Protein AF-A0AAD1WV05-F1 (afdb_monomer)

Secondary structure (DSSP, 8-state):
--EEEEE-TTS-EEEEESSSSHHHHHHHHT-TTTT-EEEEEE--PPPP-EEEEEEEEEEHHHHHHTHHHHHHH-TEEEEEEPTTSSEEEEEEEEEE--

Mean predicted aligned error: 3.86 Å

Foldseek 3Di:
DAWWWFQAPVRDIDTDGCVRPNVVVVCVVVVPQVRGDIPDDDDDDDDDFDKDKDKDKDFPVVCVVCVVVQVVVAVDKDWDDDPPDRIIIIMGIHTDPD

InterPro domains:
  IPR007173 D-arabinono-1,4-lactone oxidase, C-terminal domain [PF04030] (41-97)
  IPR010031 L-gulonolactone/D-arabinono-1,4-lactone oxidase-like [PTHR43762] (1-97)
  IPR016169 FAD-binding,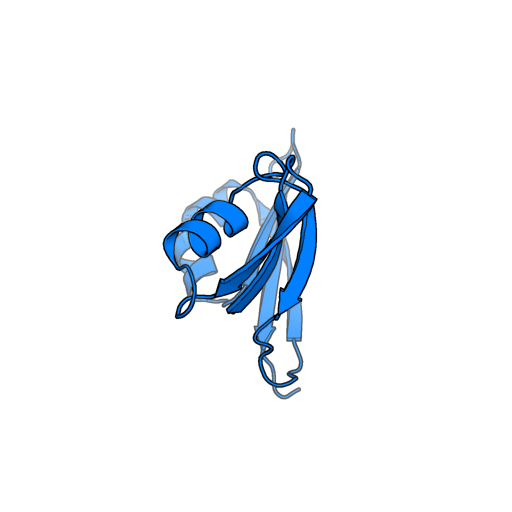 type PCMH, subdomain 2 [G3DSA:3.30.465.10] (1-70)
  IPR036318 FAD-binding, type PCMH-like superfamily [SSF56176] (1-45)

Solvent-accessible surface area (backbone atoms only — not comparable to full-atom values): 5811 Å² total; per-residue (Å²): 114,58,33,36,32,37,33,33,90,87,67,50,74,46,74,23,19,80,89,38,58,41,69,60,32,56,49,62,77,70,35,91,59,76,70,34,48,76,78,47,77,41,70,79,77,77,82,91,77,41,71,46,77,49,78,48,79,52,39,52,65,61,50,62,77,39,37,70,58,49,58,73,72,26,91,44,56,49,69,47,75,44,85,101,55,60,46,22,47,36,35,37,35,37,83,45,92,116

Sequence (98 aa):
VVALTLMTASGEVIECSQSSSPEIFQAARLHLGCLGVILTVTLQCKSSFNLQEIHFSSTLQEVLDNLDNHLNSSEYFRFFWFPHTDKVSAYYQDPTDK

Radius of gyration: 20.2 Å; Cα contacts (8 Å, |Δi|>4): 151; chains: 1; bounding box: 39×31×48 Å

Structure (mmCIF, N/CA/C/O backbone):
data_AF-A0AAD1WV05-F1
#
_entry.id   AF-A0AAD1WV05-F1
#
loop_
_atom_site.group_PDB
_atom_site.id
_atom_site.type_symbol
_atom_site.label_atom_id
_atom_site.label_alt_id
_atom_site.label_comp_id
_atom_site.label_asym_id
_atom_site.label_entity_id
_atom_site.label_seq_id
_atom_site.pdbx_PDB_ins_code
_atom_site.Cartn_x
_atom_site.Cartn_y
_atom_site.Cartn_z
_atom_site.occupancy
_atom_site.B_iso_or_equiv
_atom_site.auth_seq_id
_atom_site.auth_comp_id
_atom_site.auth_asym_id
_atom_site.auth_atom_id
_atom_site.pdbx_PDB_model_num
ATOM 1 N N . VAL A 1 1 ? -4.294 -3.727 8.750 1.00 94.25 1 VAL A N 1
ATOM 2 C CA . VAL A 1 1 ? -4.907 -3.258 10.016 1.00 94.25 1 VAL A CA 1
ATOM 3 C C . VAL A 1 1 ? -5.891 -4.313 10.478 1.00 94.25 1 VAL A C 1
ATOM 5 O O . VAL A 1 1 ? -6.689 -4.734 9.651 1.00 94.25 1 VAL A O 1
ATOM 8 N N . VAL A 1 2 ? -5.814 -4.757 11.731 1.00 97.38 2 VAL A N 1
ATOM 9 C CA . VAL A 1 2 ? -6.727 -5.771 12.305 1.00 97.38 2 VAL A CA 1
ATOM 10 C C . VAL A 1 2 ? -7.634 -5.219 13.404 1.00 97.38 2 VAL A C 1
ATOM 12 O O . VAL A 1 2 ? -8.711 -5.763 13.627 1.00 97.38 2 VAL A O 1
ATOM 15 N N . ALA A 1 3 ? -7.234 -4.118 14.039 1.00 98.06 3 ALA A N 1
ATOM 16 C CA . ALA A 1 3 ? -8.035 -3.369 14.999 1.00 98.06 3 ALA A CA 1
ATOM 17 C C . ALA A 1 3 ? -7.570 -1.907 15.027 1.00 98.06 3 ALA A C 1
ATOM 19 O O . ALA A 1 3 ? -6.461 -1.599 14.572 1.00 98.06 3 ALA A O 1
ATOM 20 N N . LEU A 1 4 ? -8.414 -1.016 15.535 1.00 98.12 4 LEU A N 1
ATOM 21 C CA . LEU A 1 4 ? -8.077 0.380 15.798 1.00 98.12 4 LEU A CA 1
ATOM 22 C C . LEU A 1 4 ? -8.928 0.940 16.942 1.00 98.12 4 LEU A C 1
ATOM 24 O O . LEU A 1 4 ? -10.006 0.425 17.239 1.00 98.12 4 LEU A O 1
ATOM 28 N N . THR A 1 5 ? -8.456 2.030 17.541 1.00 98.25 5 THR A N 1
ATOM 29 C CA . THR A 1 5 ? -9.235 2.846 18.477 1.00 98.25 5 THR A CA 1
ATOM 30 C C . THR A 1 5 ? -9.494 4.215 17.855 1.00 98.25 5 THR A C 1
ATOM 32 O O . THR A 1 5 ? -8.553 4.912 17.471 1.00 98.25 5 THR A O 1
ATOM 35 N N . LEU A 1 6 ? -10.763 4.609 17.764 1.00 97.94 6 LEU A N 1
ATOM 36 C CA . LEU A 1 6 ? -11.231 5.867 17.182 1.00 97.94 6 LEU A CA 1
ATOM 37 C C . LEU A 1 6 ? -11.834 6.757 18.273 1.00 97.94 6 LEU A C 1
ATOM 39 O O . LEU A 1 6 ? -12.658 6.290 19.052 1.00 97.94 6 LEU A O 1
ATOM 43 N N . MET A 1 7 ? -11.475 8.039 18.299 1.00 98.06 7 MET A N 1
ATOM 44 C CA . MET A 1 7 ? -12.173 9.059 19.083 1.00 98.06 7 MET A CA 1
ATOM 45 C C . MET A 1 7 ? -13.090 9.873 18.172 1.00 98.06 7 MET A C 1
ATOM 47 O O . MET A 1 7 ? -12.616 10.483 17.211 1.00 98.06 7 MET A O 1
ATOM 51 N N . THR A 1 8 ? -14.387 9.893 18.472 1.00 96.81 8 THR A N 1
ATOM 52 C CA . THR A 1 8 ? -15.390 10.635 17.695 1.00 96.81 8 THR A CA 1
ATOM 53 C C . THR A 1 8 ? -15.481 12.100 18.141 1.00 96.81 8 THR A C 1
ATOM 55 O O . THR A 1 8 ? -14.884 12.516 19.136 1.00 96.81 8 THR A O 1
ATOM 58 N N . ALA A 1 9 ? -16.274 12.903 17.424 1.00 95.31 9 ALA A N 1
ATOM 59 C CA . ALA A 1 9 ? -16.501 14.310 17.760 1.00 95.31 9 ALA A CA 1
ATOM 60 C C . ALA A 1 9 ? -17.194 14.529 19.121 1.00 95.31 9 ALA A C 1
ATOM 62 O O . ALA A 1 9 ? -17.070 15.610 19.692 1.00 95.31 9 ALA A O 1
ATOM 63 N N . SER A 1 10 ? -17.905 13.528 19.655 1.00 96.06 10 SER A N 1
ATOM 64 C CA . SER A 1 10 ? -18.503 13.599 20.997 1.00 96.06 10 SER A CA 1
ATOM 65 C C . SER A 1 10 ? -17.488 13.344 22.119 1.00 96.06 10 SER A C 1
ATOM 67 O O . SER A 1 10 ? -17.837 13.462 23.291 1.00 96.06 10 SER A O 1
ATOM 69 N N . GLY A 1 11 ? -16.243 12.989 21.778 1.00 96.50 11 GLY A N 1
ATOM 70 C CA . GLY A 1 11 ? -15.229 12.526 22.724 1.00 96.50 11 GLY A CA 1
ATOM 71 C C . GLY A 1 11 ? -15.359 11.043 23.085 1.00 96.50 11 GLY A C 1
ATOM 72 O O . GLY A 1 11 ? -14.567 10.543 23.882 1.00 96.50 11 GLY A O 1
ATOM 73 N N . GLU A 1 12 ? -16.328 10.328 22.504 1.00 97.19 12 GLU A N 1
ATOM 74 C CA . GLU A 1 12 ? -16.470 8.882 22.675 1.00 97.19 12 GLU A CA 1
ATOM 75 C C . GLU A 1 12 ? -15.282 8.143 22.051 1.00 97.19 12 GLU A C 1
ATOM 77 O O . GLU A 1 12 ? -14.877 8.436 20.923 1.00 97.19 12 GLU A O 1
ATOM 82 N N . VAL A 1 13 ? -14.742 7.168 22.784 1.00 97.94 13 VAL A N 1
ATOM 83 C CA . VAL A 1 13 ? -13.638 6.316 22.338 1.00 97.94 13 VAL A CA 1
ATOM 84 C C . VAL A 1 13 ? -14.177 4.930 22.020 1.00 97.94 13 VAL A C 1
ATOM 86 O O . VAL A 1 13 ? -14.705 4.245 22.892 1.00 97.94 13 VAL A O 1
ATOM 89 N N . ILE A 1 14 ? -14.016 4.519 20.768 1.00 97.56 14 ILE A N 1
ATOM 90 C CA . ILE A 1 14 ? -14.540 3.266 20.236 1.00 97.56 14 ILE A CA 1
ATOM 91 C C . ILE A 1 14 ? -13.367 2.386 19.822 1.00 97.56 14 ILE A C 1
ATOM 93 O O . ILE A 1 14 ? -12.572 2.758 18.958 1.00 97.56 14 ILE A O 1
ATOM 97 N N . GLU A 1 15 ? -13.272 1.200 20.415 1.00 98.06 15 GLU A N 1
ATOM 98 C CA . GLU A 1 15 ? -12.388 0.138 19.941 1.00 98.06 15 GLU A CA 1
ATOM 99 C C . GLU A 1 15 ? -13.145 -0.742 18.946 1.00 98.06 15 GLU A C 1
ATOM 101 O O . GLU A 1 15 ? -14.236 -1.240 19.239 1.00 98.06 15 GLU A O 1
ATOM 106 N N . CYS A 1 16 ? -12.586 -0.922 17.752 1.00 97.88 16 CYS A N 1
ATOM 107 C CA . CYS A 1 16 ? -13.219 -1.717 16.712 1.00 97.88 16 CYS A CA 1
ATOM 108 C C . CYS A 1 16 ? -12.216 -2.587 15.949 1.00 97.88 16 CYS A C 1
ATOM 110 O O . CYS A 1 16 ? -11.034 -2.273 15.789 1.00 97.88 16 CYS A O 1
ATOM 112 N N . SER A 1 17 ? -12.713 -3.726 15.489 1.00 98.06 17 SER A N 1
ATOM 113 C CA . SER A 1 17 ? -11.990 -4.761 14.763 1.00 98.06 17 SER A CA 1
ATOM 114 C C . SER A 1 17 ? -12.960 -5.495 13.835 1.00 98.06 17 SER A C 1
ATOM 116 O O . SER A 1 17 ? -14.144 -5.170 13.748 1.00 98.06 17 SER A O 1
ATOM 118 N N . GLN A 1 18 ? -12.490 -6.527 13.137 1.00 96.56 18 GLN A N 1
ATOM 119 C CA . GLN A 1 18 ? -13.383 -7.351 12.321 1.00 96.56 18 GLN A CA 1
ATOM 120 C C . GLN A 1 18 ? -14.411 -8.147 13.150 1.00 96.56 18 GLN A C 1
ATOM 122 O O . GLN A 1 18 ? -15.467 -8.492 12.627 1.00 96.56 18 GLN A O 1
ATOM 127 N N . SER A 1 19 ? -14.124 -8.434 14.423 1.00 96.94 19 SER A N 1
ATOM 128 C CA . SER A 1 19 ? -15.025 -9.158 15.333 1.00 96.94 19 SER A CA 1
ATOM 129 C C . SER A 1 19 ? -15.793 -8.247 16.295 1.00 96.94 19 SER A C 1
ATOM 131 O O . SER A 1 19 ? -16.815 -8.669 16.828 1.00 96.94 19 SER A O 1
ATOM 133 N N . SER A 1 20 ? -15.329 -7.013 16.511 1.00 95.44 20 SER A N 1
ATOM 134 C CA . SER A 1 20 ? -15.944 -6.034 17.413 1.00 95.44 20 SER A CA 1
ATOM 135 C C . SER A 1 20 ? -16.311 -4.766 16.646 1.00 95.44 20 SER A C 1
ATOM 137 O O . SER A 1 20 ? -15.433 -4.092 16.113 1.00 95.44 20 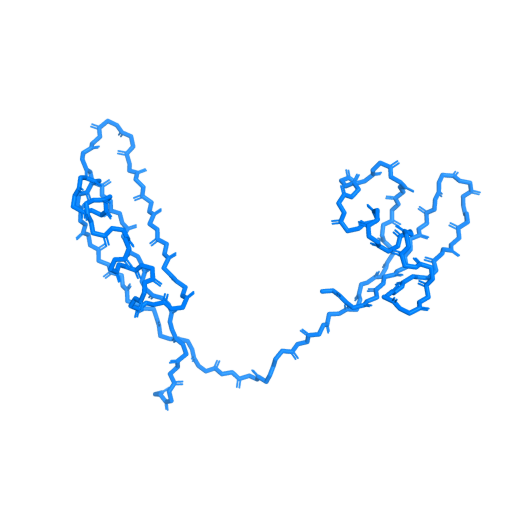SER A O 1
ATOM 139 N N . SER A 1 21 ? -17.600 -4.427 16.584 1.00 95.81 21 SER A N 1
ATOM 140 C CA . SER A 1 21 ? -18.108 -3.269 15.825 1.00 95.81 21 SER A CA 1
ATOM 141 C C . SER A 1 21 ? -17.632 -3.242 14.356 1.00 95.81 21 SER A C 1
ATOM 143 O O . SER A 1 21 ? -17.024 -2.258 13.920 1.00 95.81 21 SER A O 1
ATOM 145 N N . PRO A 1 22 ? -17.897 -4.307 13.567 1.00 97.00 22 PRO A N 1
ATOM 146 C CA . PRO A 1 22 ? -17.340 -4.478 12.223 1.00 97.00 22 PRO A CA 1
ATOM 147 C C . PRO A 1 22 ? -17.726 -3.360 11.250 1.00 97.00 22 PRO A C 1
ATOM 149 O O . PRO A 1 22 ? -16.910 -2.972 10.417 1.00 97.00 22 PRO A O 1
ATOM 152 N N . GLU A 1 23 ? -18.935 -2.805 11.363 1.00 96.94 23 GLU A N 1
ATOM 153 C CA . GLU A 1 23 ? -19.382 -1.690 10.518 1.00 96.94 23 GLU A CA 1
ATOM 154 C C . GLU A 1 23 ? -18.556 -0.423 10.772 1.00 96.94 23 GLU A C 1
ATOM 156 O O . GLU A 1 23 ? -18.049 0.187 9.829 1.00 96.94 23 GLU A O 1
ATOM 161 N N . ILE A 1 24 ? -18.333 -0.080 12.047 1.00 96.12 24 ILE A N 1
ATOM 162 C CA . ILE A 1 24 ? -17.485 1.052 12.444 1.00 96.12 24 ILE A CA 1
ATOM 163 C C . ILE A 1 24 ? -16.044 0.804 12.001 1.00 96.12 24 ILE A C 1
ATOM 165 O O . ILE A 1 24 ? -15.402 1.711 11.480 1.00 96.12 24 ILE A O 1
ATOM 169 N N . PHE A 1 25 ? -15.538 -0.423 12.152 1.00 97.69 25 PHE A N 1
ATOM 170 C CA . PHE A 1 25 ? -14.194 -0.780 11.705 1.00 97.69 25 PHE A CA 1
ATOM 171 C C . PHE A 1 25 ? -14.012 -0.580 10.195 1.00 97.69 25 PHE A C 1
ATOM 173 O O . PHE A 1 25 ? -13.019 0.012 9.772 1.00 97.69 25 PHE A O 1
ATOM 180 N N . GLN A 1 26 ? -14.970 -1.013 9.367 1.00 97.12 26 GLN A N 1
ATOM 181 C CA . GLN A 1 26 ? -14.897 -0.787 7.919 1.00 97.12 26 GLN A CA 1
ATOM 182 C C . GLN A 1 26 ? -14.998 0.698 7.560 1.00 97.12 26 GLN A C 1
ATOM 184 O O . GLN A 1 26 ? -14.213 1.171 6.738 1.00 97.12 26 GLN A O 1
ATOM 189 N N . ALA A 1 27 ? -15.900 1.442 8.204 1.00 96.56 27 ALA A N 1
ATOM 190 C CA . ALA A 1 27 ? -16.045 2.876 7.978 1.00 96.56 27 ALA A CA 1
ATOM 191 C C . ALA A 1 27 ? -14.769 3.646 8.372 1.00 96.56 27 ALA A C 1
ATOM 193 O O . ALA A 1 27 ? -14.283 4.483 7.613 1.00 96.56 27 ALA A O 1
ATOM 194 N N . ALA A 1 28 ? -14.165 3.302 9.513 1.00 96.06 28 ALA A N 1
ATOM 195 C CA . ALA A 1 28 ? -12.936 3.912 10.014 1.00 96.06 28 ALA A CA 1
ATOM 196 C C . ALA A 1 28 ? -11.723 3.677 9.095 1.00 96.06 28 ALA A C 1
ATOM 198 O O . ALA A 1 28 ? -10.859 4.541 8.992 1.00 96.06 28 ALA A O 1
ATOM 199 N N . ARG A 1 29 ? -11.650 2.547 8.375 1.00 95.31 29 ARG A N 1
ATOM 200 C CA . ARG A 1 29 ? -10.539 2.256 7.443 1.00 95.31 29 ARG A CA 1
ATOM 201 C C . ARG A 1 29 ? -10.484 3.189 6.230 1.00 95.31 29 ARG A C 1
ATOM 203 O O . ARG A 1 29 ? -9.427 3.296 5.612 1.00 95.31 29 ARG A O 1
ATOM 210 N N . LEU A 1 30 ? -11.602 3.820 5.879 1.00 95.31 30 LEU A N 1
ATOM 211 C CA . LEU A 1 30 ? -11.751 4.688 4.707 1.00 95.31 30 LEU A CA 1
ATOM 212 C C . LEU A 1 30 ? -12.239 6.093 5.094 1.00 95.31 30 LEU A C 1
ATOM 214 O O . LEU A 1 30 ? -12.738 6.828 4.246 1.00 95.31 30 LEU A O 1
ATOM 218 N N . HIS A 1 31 ? -12.125 6.474 6.372 1.00 94.94 31 HIS A N 1
ATOM 219 C CA . HIS A 1 31 ? -12.787 7.676 6.883 1.00 94.94 31 HIS A CA 1
ATOM 220 C C . HIS A 1 31 ? -12.118 8.984 6.469 1.00 94.94 31 HIS A C 1
ATOM 222 O O . HIS A 1 31 ? -12.757 10.028 6.526 1.00 94.94 31 HIS A O 1
ATOM 228 N N . LEU A 1 32 ? -10.834 8.967 6.098 1.00 94.81 32 LEU A N 1
ATOM 229 C CA . LEU A 1 32 ? -10.0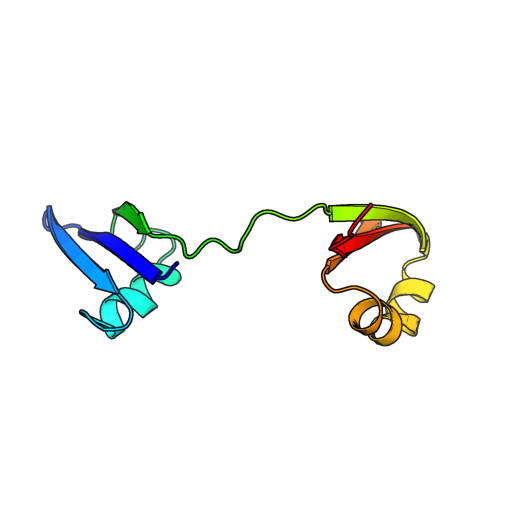66 10.175 5.756 1.00 94.81 32 LEU A CA 1
ATOM 230 C C . LEU A 1 32 ? -10.150 11.281 6.836 1.00 94.81 32 LEU A C 1
ATOM 232 O O . LEU A 1 32 ? -10.047 12.465 6.529 1.00 94.81 32 LEU A O 1
ATOM 236 N N . GLY A 1 33 ? -10.367 10.907 8.103 1.00 94.06 33 GLY A N 1
ATOM 237 C CA . GLY A 1 33 ? -10.537 11.840 9.224 1.00 94.06 33 GLY A CA 1
ATOM 238 C C . GLY A 1 33 ? -11.975 12.299 9.503 1.00 94.06 33 GLY A C 1
ATOM 239 O O . GLY A 1 33 ? -12.201 12.948 10.520 1.00 94.06 33 GLY A O 1
ATOM 240 N N . CYS A 1 34 ? -12.967 11.961 8.671 1.00 95.75 34 CYS A N 1
ATOM 241 C CA . CYS A 1 34 ? -14.324 12.511 8.812 1.00 95.75 34 CYS A CA 1
ATOM 242 C C . CYS A 1 34 ? -15.121 11.941 9.998 1.00 95.75 34 CYS A C 1
ATOM 244 O O . CYS A 1 34 ? -16.002 12.613 10.526 1.00 95.75 34 CYS A O 1
ATOM 246 N N . LEU A 1 35 ? -14.802 10.719 10.437 1.00 95.38 35 LEU A N 1
ATOM 247 C CA . LEU A 1 35 ? -15.459 10.055 11.573 1.00 95.38 35 LEU A CA 1
ATOM 248 C C . LEU A 1 35 ? -14.798 10.361 12.927 1.00 95.38 35 LEU A C 1
ATOM 250 O O . LEU A 1 35 ? -15.309 9.944 13.964 1.00 95.38 35 LEU A O 1
ATOM 254 N N . GLY A 1 36 ? -13.663 11.069 12.922 1.00 95.88 36 GLY A N 1
ATOM 255 C CA . GLY A 1 36 ? -12.878 11.359 14.117 1.00 95.88 36 GLY A CA 1
ATOM 256 C C . GLY A 1 36 ? -11.387 11.063 13.958 1.00 95.88 36 GLY A C 1
ATOM 257 O O . GLY A 1 36 ? -10.872 10.870 12.851 1.00 95.88 36 GLY A O 1
ATOM 258 N N . VAL A 1 37 ? -10.684 11.019 15.089 1.00 97.25 37 VAL A N 1
ATOM 259 C CA . VAL A 1 37 ? -9.226 10.850 15.151 1.00 97.25 37 VAL A CA 1
ATOM 260 C C . VAL A 1 37 ? -8.883 9.426 15.571 1.00 97.25 37 VAL A C 1
ATOM 262 O O . VAL A 1 37 ? -9.380 8.924 16.577 1.00 97.25 37 VAL A O 1
ATOM 265 N N . ILE A 1 38 ? -8.015 8.768 14.804 1.00 97.75 38 ILE A N 1
ATOM 266 C CA . ILE A 1 38 ? -7.480 7.455 15.172 1.00 97.75 38 ILE A CA 1
ATOM 267 C C . ILE A 1 38 ? -6.443 7.652 16.281 1.00 97.75 38 ILE A C 1
ATOM 269 O O . ILE A 1 38 ? -5.471 8.380 16.095 1.00 97.75 38 ILE A O 1
ATOM 273 N N . LEU A 1 39 ? -6.648 6.990 17.418 1.00 98.06 39 LEU A N 1
ATOM 274 C CA . LEU A 1 39 ? -5.731 7.019 18.557 1.00 98.06 39 LEU A CA 1
ATOM 275 C C . LEU A 1 39 ? -4.677 5.915 18.461 1.00 98.06 3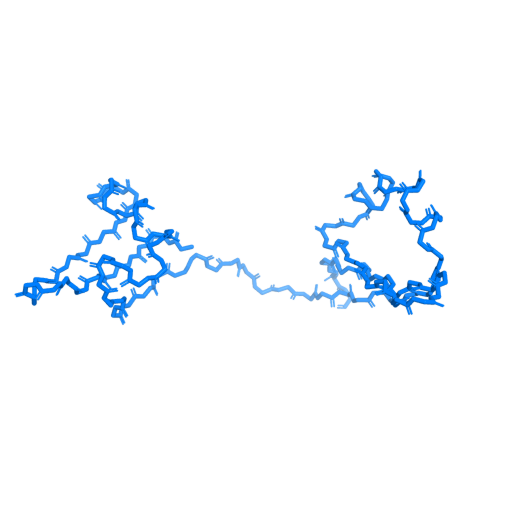9 LEU A C 1
ATOM 277 O O . LEU A 1 39 ? -3.500 6.146 18.725 1.00 98.06 39 LEU A O 1
ATOM 281 N N . THR A 1 40 ? -5.100 4.706 18.089 1.00 98.19 40 THR A N 1
ATOM 282 C CA . THR A 1 40 ? -4.229 3.529 17.987 1.00 98.19 40 THR A CA 1
ATOM 283 C C . THR A 1 40 ? -4.621 2.678 16.784 1.00 98.19 40 THR A C 1
ATOM 285 O O . THR A 1 40 ? -5.773 2.679 16.343 1.00 98.19 40 THR A O 1
ATOM 288 N N . VAL A 1 41 ? -3.651 1.937 16.246 1.00 97.81 41 VAL A N 1
ATOM 289 C CA . VAL A 1 41 ? -3.846 0.984 15.150 1.00 97.81 41 VAL A CA 1
ATOM 290 C C . VAL A 1 41 ? -3.074 -0.287 15.467 1.00 97.81 41 VAL A C 1
ATOM 292 O O . VAL A 1 41 ? -1.885 -0.235 15.773 1.00 97.81 41 VAL A O 1
ATOM 295 N N . THR A 1 42 ? -3.723 -1.437 15.323 1.00 98.00 42 THR A N 1
ATOM 296 C CA . THR A 1 42 ? -3.070 -2.746 15.387 1.00 98.00 42 THR A CA 1
ATOM 297 C C . THR A 1 42 ? -2.814 -3.259 13.972 1.00 98.00 42 THR A C 1
ATOM 299 O O . THR A 1 42 ? -3.735 -3.413 13.158 1.00 98.00 42 THR A O 1
ATOM 302 N N . LEU A 1 43 ? -1.548 -3.535 13.658 1.00 97.38 43 LEU A N 1
ATOM 303 C CA . LEU A 1 43 ? -1.108 -4.046 12.361 1.00 97.38 43 LEU A CA 1
ATOM 304 C C . LEU A 1 43 ? -0.773 -5.536 12.461 1.00 97.38 43 LEU A C 1
ATOM 306 O O . LEU A 1 43 ? -0.018 -5.949 13.334 1.00 97.38 43 LEU A O 1
ATOM 310 N N . GLN A 1 44 ? -1.308 -6.334 11.536 1.00 97.44 44 GLN A N 1
ATOM 311 C CA . GLN A 1 44 ? -0.845 -7.703 11.337 1.00 97.44 44 GLN A CA 1
ATOM 312 C C . GLN A 1 44 ? 0.448 -7.660 10.524 1.00 97.44 44 GLN A C 1
ATOM 314 O O . GLN A 1 44 ? 0.411 -7.434 9.315 1.00 97.44 44 GLN A O 1
ATOM 319 N N . CYS A 1 45 ? 1.579 -7.865 11.189 1.00 96.88 45 CYS A N 1
ATOM 320 C CA . CYS A 1 45 ? 2.876 -7.965 10.531 1.00 96.88 45 CYS A CA 1
ATOM 321 C C . CYS A 1 45 ? 3.078 -9.381 9.965 1.00 96.88 45 CYS A C 1
ATOM 323 O O . CYS A 1 45 ? 2.640 -10.364 10.572 1.00 96.88 45 CYS A O 1
ATOM 325 N N . LYS A 1 46 ? 3.746 -9.487 8.810 1.00 94.62 46 LYS A N 1
ATOM 326 C CA . LYS A 1 46 ? 4.349 -10.746 8.338 1.00 94.62 46 LYS A CA 1
ATOM 327 C C . LYS A 1 46 ? 5.727 -10.915 8.998 1.00 94.62 46 LYS A C 1
ATOM 329 O O . LYS A 1 46 ? 6.284 -9.944 9.511 1.00 94.62 46 LYS A O 1
ATOM 334 N N . SER A 1 47 ? 6.266 -12.134 8.988 1.00 96.19 47 SER A N 1
ATOM 335 C CA . SER A 1 47 ? 7.652 -12.399 9.403 1.00 96.19 47 SER A CA 1
ATOM 336 C C . SER A 1 47 ? 8.633 -11.548 8.600 1.00 96.19 47 SER A C 1
ATOM 338 O O . SER A 1 47 ? 8.350 -11.218 7.452 1.00 96.19 47 SER A O 1
ATOM 340 N N . SER A 1 48 ? 9.782 -11.207 9.182 1.00 96.44 48 SER A N 1
ATOM 341 C CA . SER A 1 48 ? 10.844 -10.489 8.470 1.00 96.44 48 SER A CA 1
ATOM 342 C C . SER A 1 48 ? 11.381 -11.312 7.297 1.00 96.44 48 SER A C 1
ATOM 344 O O . SER A 1 48 ? 11.588 -12.516 7.445 1.00 96.44 48 SER A O 1
ATOM 346 N N . PHE A 1 49 ? 11.648 -10.659 6.169 1.00 95.38 49 PHE A N 1
ATOM 347 C CA . PHE A 1 49 ? 12.224 -11.262 4.966 1.00 95.38 49 PHE A CA 1
ATOM 348 C C . PHE A 1 49 ? 13.125 -10.249 4.247 1.00 95.38 49 PHE A C 1
ATOM 350 O O . PHE A 1 49 ? 12.972 -9.041 4.449 1.00 95.38 49 PHE A O 1
ATOM 357 N N . ASN A 1 50 ? 14.048 -10.735 3.412 1.00 96.88 50 ASN A N 1
ATOM 358 C CA . ASN A 1 50 ? 14.870 -9.879 2.558 1.00 96.88 50 ASN A CA 1
ATOM 359 C C . ASN A 1 50 ? 14.107 -9.563 1.268 1.00 96.88 50 ASN A C 1
ATOM 361 O O . ASN A 1 50 ? 13.432 -10.427 0.710 1.00 96.88 50 ASN A O 1
ATOM 365 N N . LEU A 1 51 ? 14.216 -8.326 0.786 1.00 96.44 51 LEU A N 1
ATOM 366 C CA . LEU A 1 51 ? 13.573 -7.864 -0.443 1.00 96.44 51 LEU A CA 1
ATOM 367 C C . LEU A 1 51 ? 14.658 -7.477 -1.450 1.00 96.44 51 LEU A C 1
ATOM 369 O O . LEU A 1 51 ? 15.506 -6.636 -1.146 1.00 96.44 51 LEU A O 1
ATOM 373 N N . GLN A 1 52 ? 14.635 -8.076 -2.639 1.00 97.12 52 GLN A N 1
ATOM 374 C CA . GLN A 1 52 ? 15.517 -7.690 -3.736 1.00 97.12 52 GLN A CA 1
ATOM 375 C C . GLN A 1 52 ? 14.797 -6.683 -4.634 1.00 97.12 52 GLN A C 1
ATOM 377 O O . GLN A 1 52 ? 13.744 -6.997 -5.178 1.00 97.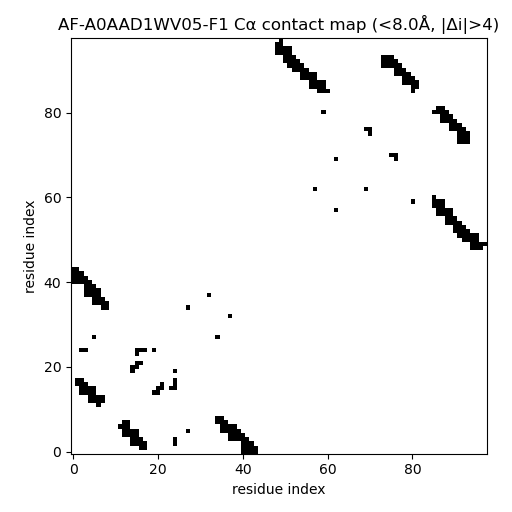12 52 GLN A O 1
ATOM 382 N N . GLU A 1 53 ? 15.383 -5.499 -4.829 1.00 97.38 53 GLU A N 1
ATOM 383 C CA . GLU A 1 53 ? 14.931 -4.541 -5.844 1.00 97.38 53 GLU A CA 1
ATOM 384 C C . GLU A 1 53 ? 15.772 -4.686 -7.121 1.00 97.38 5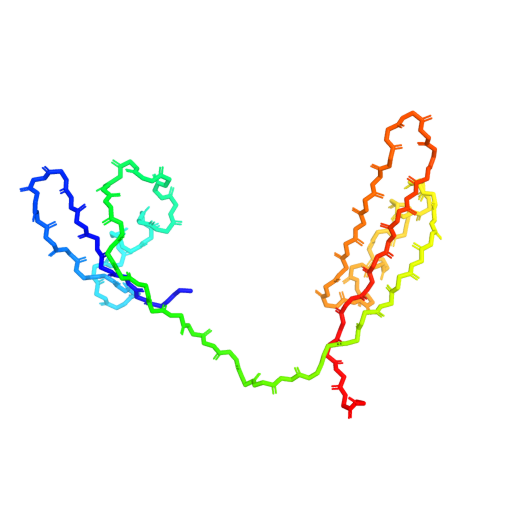3 GLU A C 1
ATOM 386 O O . GLU A 1 53 ? 17.004 -4.663 -7.077 1.00 97.38 53 GLU A O 1
ATOM 391 N N . ILE A 1 54 ? 15.101 -4.824 -8.264 1.00 97.38 54 ILE A N 1
ATOM 392 C CA . ILE A 1 54 ? 15.690 -4.749 -9.601 1.00 97.38 54 ILE A CA 1
ATOM 393 C C . ILE A 1 54 ? 15.090 -3.534 -10.297 1.00 97.38 54 ILE A C 1
ATOM 395 O O . ILE A 1 54 ? 13.881 -3.455 -10.502 1.00 97.38 54 ILE A O 1
ATOM 399 N N . HIS A 1 55 ? 15.950 -2.597 -10.683 1.00 96.81 55 HIS A N 1
ATOM 400 C CA . HIS A 1 55 ? 15.574 -1.356 -11.353 1.00 96.81 55 HIS A CA 1
ATOM 401 C C . HIS A 1 55 ? 16.082 -1.352 -12.797 1.00 96.81 55 HIS A C 1
ATOM 403 O O . HIS A 1 55 ? 17.234 -1.703 -13.054 1.00 96.81 55 HIS A O 1
ATOM 409 N N . PHE A 1 56 ? 15.227 -0.957 -13.742 1.00 97.69 56 PHE A N 1
ATOM 410 C CA . PHE A 1 56 ? 15.578 -0.862 -15.157 1.00 97.69 56 PHE A CA 1
ATOM 411 C C . PHE A 1 56 ? 14.827 0.270 -15.870 1.00 97.69 56 PHE A C 1
ATOM 413 O O . PHE A 1 56 ? 13.783 0.746 -15.427 1.00 97.69 56 PHE A O 1
ATOM 420 N N . SER A 1 57 ? 15.388 0.730 -16.989 1.00 97.62 57 SER A N 1
ATOM 421 C CA . SER A 1 57 ? 14.741 1.706 -17.873 1.00 97.62 57 SER A CA 1
ATOM 422 C C . SER A 1 57 ? 13.963 0.999 -18.978 1.00 97.62 57 SER A C 1
ATOM 424 O O . SER A 1 57 ? 14.409 -0.025 -19.488 1.00 97.62 57 SER A O 1
ATOM 426 N N . SER A 1 58 ? 12.830 1.568 -19.374 1.00 97.50 58 SER A N 1
ATOM 427 C CA . SER A 1 58 ? 12.024 1.112 -20.512 1.00 97.50 58 SER A CA 1
ATOM 428 C C . SER A 1 58 ? 11.291 2.306 -21.132 1.00 97.50 58 SER A C 1
ATOM 430 O O . SER A 1 58 ? 11.532 3.462 -20.753 1.00 97.50 58 SER A O 1
ATOM 432 N N . THR A 1 59 ? 10.417 2.047 -22.099 1.00 98.12 59 THR A N 1
ATOM 433 C CA . THR A 1 59 ? 9.478 3.034 -22.623 1.00 98.12 59 THR A CA 1
ATOM 434 C C . THR A 1 59 ? 8.065 2.797 -22.099 1.00 98.12 59 THR A C 1
ATOM 436 O O . THR A 1 59 ? 7.714 1.691 -21.693 1.00 98.12 59 THR A O 1
ATOM 439 N N . LEU A 1 60 ? 7.226 3.835 -22.117 1.00 97.75 60 LEU A N 1
ATOM 440 C CA . LEU A 1 60 ? 5.830 3.699 -21.694 1.00 97.75 60 LEU A CA 1
ATOM 441 C C . LEU A 1 60 ? 5.077 2.662 -22.535 1.00 97.75 60 LEU A C 1
ATOM 443 O O . LEU A 1 60 ? 4.335 1.860 -21.979 1.00 97.75 60 LEU A O 1
ATOM 447 N N . GLN A 1 61 ? 5.294 2.658 -23.851 1.00 97.31 61 GLN A N 1
ATOM 448 C CA . GLN A 1 61 ? 4.625 1.728 -24.756 1.00 97.31 61 GLN A CA 1
ATOM 449 C C . GLN A 1 61 ? 4.993 0.274 -24.435 1.00 97.31 61 GLN A C 1
ATOM 451 O O . GLN A 1 61 ? 4.103 -0.545 -24.247 1.00 97.31 61 GLN A O 1
ATOM 456 N N . GLU A 1 62 ? 6.286 -0.029 -24.281 1.00 97.75 62 GLU A N 1
ATOM 457 C CA . GLU A 1 62 ? 6.758 -1.382 -23.951 1.00 97.75 62 GLU A CA 1
ATOM 458 C C . GLU A 1 62 ? 6.177 -1.902 -22.635 1.00 97.75 62 GLU A C 1
ATOM 460 O O . GLU A 1 62 ? 5.747 -3.054 -22.569 1.00 97.75 62 GLU A O 1
ATOM 465 N N . VAL A 1 63 ? 6.150 -1.056 -21.599 1.00 97.56 63 VAL A N 1
ATOM 466 C CA . VAL A 1 63 ? 5.613 -1.429 -20.285 1.00 97.56 63 VAL A CA 1
ATOM 467 C C . VAL A 1 63 ? 4.112 -1.683 -20.350 1.00 97.56 63 VAL A C 1
ATOM 469 O O . VAL A 1 63 ? 3.638 -2.632 -19.732 1.00 97.56 63 VAL A O 1
ATOM 472 N N . LEU A 1 64 ? 3.359 -0.862 -21.086 1.00 97.50 64 LEU A N 1
ATOM 473 C CA . LEU A 1 64 ? 1.914 -1.042 -21.224 1.00 97.50 64 LEU A CA 1
ATOM 474 C C . LEU A 1 64 ? 1.571 -2.268 -22.078 1.00 97.50 64 LEU A C 1
ATOM 476 O O . LEU A 1 64 ? 0.687 -3.033 -21.698 1.00 97.50 64 LEU A O 1
ATOM 480 N N . ASP A 1 65 ? 2.303 -2.502 -23.169 1.00 98.25 65 ASP A N 1
ATOM 481 C CA . ASP A 1 65 ? 2.110 -3.666 -24.044 1.00 98.25 65 ASP A CA 1
ATOM 482 C C . ASP A 1 65 ? 2.424 -4.990 -23.331 1.00 98.25 65 ASP A C 1
ATOM 484 O O . ASP A 1 65 ? 1.846 -6.026 -23.653 1.00 98.25 65 ASP A O 1
ATOM 488 N N . ASN A 1 66 ? 3.322 -4.959 -22.341 1.00 97.56 66 ASN A N 1
ATOM 489 C CA . ASN A 1 66 ? 3.722 -6.122 -21.548 1.00 97.56 66 ASN A CA 1
ATOM 490 C C . ASN A 1 66 ? 3.226 -6.063 -20.097 1.00 97.56 66 ASN A C 1
ATOM 492 O O . ASN A 1 66 ? 3.761 -6.774 -19.243 1.00 97.56 66 ASN A O 1
ATOM 496 N N . LEU A 1 67 ? 2.223 -5.236 -19.789 1.00 97.50 67 LEU A N 1
ATOM 497 C CA . LEU A 1 67 ? 1.817 -4.969 -18.407 1.00 97.50 67 LEU A CA 1
ATOM 498 C C . LEU A 1 67 ? 1.424 -6.247 -17.659 1.00 97.50 67 LEU A C 1
ATOM 500 O O . LEU A 1 67 ? 1.884 -6.466 -16.540 1.00 97.50 67 LEU A O 1
ATOM 504 N N . ASP A 1 68 ? 0.646 -7.123 -18.296 1.00 98.00 68 ASP A N 1
ATOM 505 C CA . ASP A 1 68 ? 0.256 -8.407 -17.708 1.00 98.00 68 ASP A CA 1
ATOM 506 C C . ASP A 1 68 ? 1.475 -9.290 -17.417 1.00 98.00 68 ASP A C 1
ATOM 508 O O . ASP A 1 68 ? 1.541 -9.940 -16.374 1.00 98.00 68 ASP A O 1
ATOM 512 N N . ASN A 1 69 ? 2.483 -9.289 -18.293 1.00 97.69 69 ASN A N 1
ATOM 513 C CA . ASN A 1 69 ? 3.718 -10.035 -18.058 1.00 97.69 69 ASN A CA 1
ATOM 514 C C . ASN A 1 69 ? 4.470 -9.470 -16.848 1.00 97.69 69 ASN A C 1
ATOM 516 O O . ASN A 1 69 ? 4.912 -10.241 -15.999 1.00 97.69 69 ASN A O 1
ATOM 520 N N . HIS A 1 70 ? 4.578 -8.144 -16.731 1.00 97.25 70 HIS A N 1
ATOM 521 C CA . HIS A 1 70 ? 5.216 -7.487 -15.590 1.00 97.25 70 HIS A CA 1
ATOM 522 C C . HIS A 1 70 ? 4.500 -7.800 -14.265 1.00 97.25 70 HIS A C 1
ATOM 524 O O . HIS A 1 70 ? 5.156 -8.184 -13.298 1.00 97.25 70 HIS A O 1
ATOM 530 N N . LEU A 1 71 ? 3.164 -7.700 -14.235 1.00 96.81 71 LEU A N 1
ATOM 531 C CA . LEU A 1 71 ? 2.336 -7.982 -13.055 1.00 96.81 71 LEU A CA 1
ATOM 532 C C . LEU A 1 71 ? 2.377 -9.456 -12.631 1.00 96.81 71 LEU A C 1
ATOM 534 O O . LEU A 1 71 ? 2.296 -9.752 -11.444 1.00 96.81 71 LEU A O 1
ATOM 538 N N . ASN A 1 72 ? 2.513 -10.382 -13.584 1.00 97.06 72 ASN A N 1
ATOM 539 C CA . ASN A 1 72 ? 2.629 -11.811 -13.284 1.00 97.06 72 ASN A CA 1
ATOM 540 C C . ASN A 1 72 ? 4.055 -12.234 -12.889 1.00 97.06 72 ASN A C 1
ATOM 542 O O . ASN A 1 72 ? 4.227 -13.298 -12.297 1.00 97.06 72 ASN A O 1
ATOM 546 N N . SER A 1 73 ? 5.075 -11.441 -13.236 1.00 95.19 73 SER A N 1
ATOM 547 C CA . SER A 1 73 ? 6.486 -11.793 -13.012 1.00 95.19 73 SER A CA 1
ATOM 548 C C . SER A 1 73 ? 7.039 -11.331 -11.662 1.00 95.19 73 SER A C 1
ATOM 550 O O . SER A 1 73 ? 8.059 -11.864 -11.234 1.00 95.19 73 SER A O 1
ATOM 552 N N . SER A 1 74 ? 6.415 -10.345 -11.011 1.00 96.50 74 SER A N 1
ATOM 553 C CA . SER A 1 74 ? 6.875 -9.763 -9.742 1.00 96.50 74 SER A CA 1
ATOM 554 C C . SER A 1 74 ? 5.690 -9.484 -8.819 1.00 96.50 74 SER A C 1
ATOM 556 O O . SER A 1 74 ? 4.675 -8.943 -9.256 1.00 96.50 74 SER A O 1
ATOM 558 N N . GLU A 1 75 ? 5.823 -9.823 -7.536 1.00 94.81 75 GLU A N 1
ATOM 559 C CA . GLU A 1 75 ? 4.821 -9.569 -6.494 1.00 94.81 75 GLU A CA 1
ATOM 560 C C . GLU A 1 75 ? 4.608 -8.061 -6.288 1.00 94.81 75 GLU A C 1
ATOM 562 O O . GLU A 1 75 ? 3.486 -7.619 -6.027 1.00 94.81 75 GLU A O 1
ATOM 567 N N . TYR A 1 76 ? 5.668 -7.259 -6.453 1.00 96.31 76 TYR A N 1
ATOM 568 C CA . TYR A 1 76 ? 5.628 -5.805 -6.299 1.00 96.31 76 TYR A CA 1
ATOM 569 C C . TYR A 1 76 ? 6.234 -5.087 -7.520 1.00 96.31 76 TYR A C 1
ATOM 571 O O . TYR A 1 76 ? 7.269 -4.418 -7.437 1.00 96.31 76 TYR A O 1
ATOM 579 N N . PHE A 1 77 ? 5.560 -5.180 -8.670 1.00 98.06 77 PHE A N 1
ATOM 580 C CA . PHE A 1 77 ? 5.892 -4.359 -9.838 1.00 98.06 77 PHE A CA 1
ATOM 581 C C . PHE A 1 77 ? 5.401 -2.913 -9.681 1.00 98.06 77 PHE A C 1
ATOM 583 O O . PHE A 1 77 ? 4.242 -2.657 -9.347 1.00 98.06 77 PHE A O 1
ATOM 590 N N . ARG A 1 78 ? 6.266 -1.947 -9.999 1.00 97.62 78 ARG A N 1
ATOM 591 C CA . ARG A 1 78 ? 5.891 -0.533 -10.157 1.00 97.62 78 ARG A CA 1
ATOM 592 C C . ARG A 1 78 ? 6.711 0.129 -11.251 1.00 97.62 78 ARG A C 1
ATOM 594 O O . ARG A 1 78 ? 7.849 -0.257 -11.509 1.00 97.62 78 ARG A O 1
ATOM 601 N N . PHE A 1 79 ? 6.181 1.197 -11.832 1.00 97.75 79 PHE A N 1
ATOM 602 C CA . PHE A 1 79 ? 6.941 2.029 -12.754 1.00 97.75 79 PHE A CA 1
ATOM 603 C C . PHE A 1 79 ? 6.562 3.507 -12.639 1.00 97.75 79 PHE A C 1
ATOM 605 O O . PHE A 1 79 ? 5.439 3.852 -12.277 1.00 97.75 79 PHE A O 1
ATOM 612 N N . PHE A 1 80 ? 7.514 4.382 -12.951 1.00 97.81 80 PHE A N 1
ATOM 613 C CA . PHE A 1 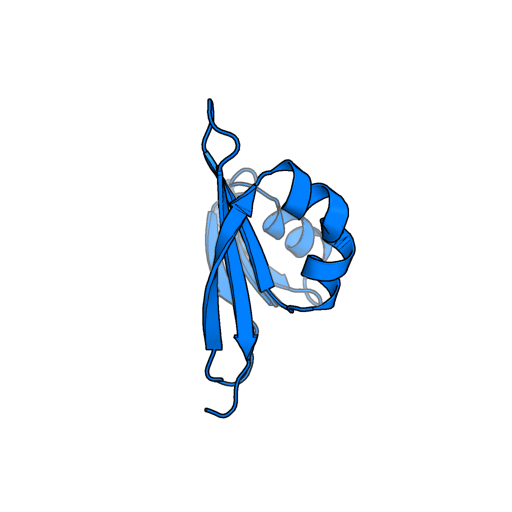80 ? 7.322 5.825 -13.036 1.00 97.81 80 PHE A CA 1
ATOM 614 C C . PHE A 1 80 ? 7.539 6.265 -14.473 1.00 97.81 80 PHE A C 1
ATOM 616 O O . PHE A 1 80 ? 8.603 6.025 -15.043 1.00 97.81 80 PHE A O 1
ATOM 623 N N . TRP A 1 81 ? 6.538 6.925 -15.043 1.00 97.69 81 TRP A N 1
ATOM 624 C CA . TRP A 1 81 ? 6.636 7.557 -16.350 1.00 97.69 81 TRP A CA 1
ATOM 625 C C . TRP A 1 81 ? 6.986 9.037 -16.201 1.00 97.69 81 TRP A C 1
ATOM 627 O O . TRP A 1 81 ? 6.416 9.733 -15.359 1.00 97.69 81 TRP A O 1
ATOM 637 N N . PHE A 1 82 ? 7.917 9.516 -17.026 1.00 96.62 82 PHE A N 1
ATOM 638 C CA . PHE A 1 82 ? 8.344 10.912 -17.027 1.00 96.62 82 PHE A CA 1
ATOM 639 C C . PHE A 1 82 ? 7.617 11.699 -18.129 1.00 96.62 82 PHE A C 1
ATOM 641 O O . PHE A 1 82 ? 7.829 11.418 -19.315 1.00 96.62 82 PHE A O 1
ATOM 648 N N . PRO A 1 83 ? 6.791 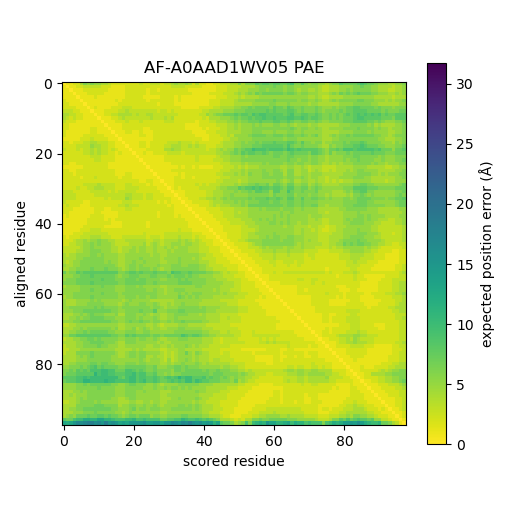12.706 -17.773 1.00 94.00 83 PRO A N 1
ATOM 649 C CA . PRO A 1 83 ? 6.045 13.501 -18.745 1.00 94.00 83 PRO A CA 1
ATOM 650 C C . PRO A 1 83 ? 6.937 14.143 -19.813 1.00 94.00 83 PRO A C 1
ATOM 652 O O . PRO A 1 83 ? 8.095 14.468 -19.560 1.00 94.00 83 PRO A O 1
ATOM 655 N N . HIS A 1 84 ? 6.375 14.355 -21.007 1.00 95.50 84 HIS A N 1
ATOM 656 C CA . HIS A 1 84 ? 7.072 14.882 -22.194 1.00 95.50 84 HIS A CA 1
ATOM 657 C C . HIS A 1 84 ? 8.213 13.998 -22.727 1.00 95.50 84 HIS A C 1
ATOM 659 O O . HIS A 1 84 ? 8.961 14.422 -23.607 1.00 95.50 84 HIS A O 1
ATOM 665 N N . THR A 1 85 ? 8.322 12.760 -22.242 1.00 95.75 85 THR A N 1
ATOM 666 C CA . THR A 1 85 ? 9.246 11.747 -22.753 1.00 95.75 85 THR A CA 1
ATOM 667 C C . THR A 1 85 ? 8.523 10.418 -22.948 1.00 95.75 85 THR A C 1
ATOM 669 O O . THR A 1 85 ? 7.428 10.202 -22.426 1.00 95.75 85 THR A O 1
ATOM 672 N N . ASP A 1 86 ? 9.160 9.502 -23.669 1.00 95.75 86 ASP A N 1
ATOM 673 C CA . ASP A 1 86 ? 8.750 8.100 -23.721 1.00 95.75 86 ASP A CA 1
ATOM 674 C C . ASP A 1 86 ? 9.310 7.284 -22.544 1.00 95.75 86 ASP A C 1
ATOM 676 O O . ASP A 1 86 ? 9.024 6.097 -22.458 1.00 95.75 86 ASP A O 1
ATOM 680 N N . LYS A 1 87 ? 10.108 7.884 -21.648 1.00 98.12 87 LYS A N 1
ATOM 681 C CA . LYS A 1 87 ? 10.934 7.160 -20.678 1.00 98.12 87 LYS A CA 1
ATOM 682 C C . LYS A 1 87 ? 10.162 6.726 -19.446 1.00 98.12 87 LYS A C 1
ATOM 684 O O . LYS A 1 87 ? 9.400 7.489 -18.848 1.00 98.12 87 LYS A O 1
ATOM 689 N N . VAL A 1 88 ? 10.453 5.501 -19.030 1.00 98.44 88 VAL A N 1
ATOM 690 C CA . VAL A 1 88 ? 9.932 4.878 -17.823 1.00 98.44 88 VAL A CA 1
ATOM 691 C C . VAL A 1 88 ? 11.074 4.319 -16.985 1.00 98.44 88 VAL A C 1
ATOM 693 O O . VAL A 1 88 ? 12.012 3.714 -17.500 1.00 98.44 88 VAL A O 1
ATOM 696 N N . SER A 1 89 ? 10.962 4.511 -15.675 1.00 98.06 89 SER A N 1
ATOM 697 C CA . SER A 1 89 ? 11.767 3.848 -14.656 1.00 98.06 89 SER A CA 1
ATOM 698 C C . SER A 1 89 ? 10.929 2.739 -14.023 1.00 98.06 89 SER A C 1
ATOM 700 O O . SER A 1 89 ? 9.953 3.040 -13.337 1.00 98.06 89 SER A O 1
ATOM 702 N N . ALA A 1 90 ? 11.265 1.478 -14.281 1.00 98.12 90 ALA A N 1
ATOM 703 C CA . ALA A 1 90 ? 10.516 0.306 -13.838 1.00 98.12 90 ALA A CA 1
ATOM 704 C C . ALA A 1 90 ? 11.270 -0.458 -12.741 1.00 98.12 90 ALA A C 1
ATOM 706 O O . ALA A 1 90 ? 12.501 -0.498 -12.724 1.00 98.12 90 ALA A O 1
ATOM 707 N N . TYR A 1 91 ? 10.518 -1.049 -11.817 1.00 98.25 91 TYR A N 1
ATOM 708 C CA . TYR A 1 91 ? 11.035 -1.708 -10.626 1.00 98.25 91 TYR A CA 1
ATOM 709 C C . TYR A 1 91 ? 10.304 -3.027 -10.408 1.00 98.25 91 TYR A C 1
ATOM 711 O O . TYR A 1 91 ? 9.072 -3.051 -10.368 1.00 98.25 91 TYR A O 1
ATOM 719 N N . TYR A 1 92 ? 11.072 -4.088 -10.198 1.00 98.12 92 TYR A N 1
ATOM 720 C CA . TYR A 1 92 ? 10.607 -5.308 -9.550 1.00 98.12 92 TYR A CA 1
ATOM 721 C C . TYR A 1 92 ? 11.139 -5.335 -8.132 1.00 98.12 92 TYR A C 1
ATOM 723 O O . TYR A 1 92 ? 12.314 -5.037 -7.903 1.00 98.12 92 TYR A O 1
ATOM 731 N N . GLN A 1 93 ? 10.280 -5.666 -7.183 1.00 97.31 93 GLN A N 1
ATOM 732 C CA . GLN A 1 93 ? 10.666 -5.857 -5.797 1.00 97.31 93 GLN A CA 1
ATOM 733 C C . GLN A 1 93 ? 10.071 -7.189 -5.365 1.00 97.31 93 GLN A C 1
ATOM 735 O O . GLN A 1 93 ? 8.861 -7.353 -5.413 1.00 97.31 93 GLN A O 1
ATOM 740 N N . ASP A 1 94 ? 10.905 -8.146 -4.970 1.00 97.19 94 ASP A N 1
ATOM 741 C CA . ASP A 1 94 ? 10.439 -9.498 -4.651 1.00 97.19 94 ASP A CA 1
ATOM 742 C C . ASP A 1 94 ? 11.161 -10.058 -3.422 1.00 97.19 94 ASP A C 1
ATOM 744 O O . ASP A 1 94 ? 12.342 -9.744 -3.204 1.00 97.19 94 ASP A O 1
ATOM 748 N N . PRO A 1 95 ? 10.481 -10.872 -2.590 1.00 96.19 95 PRO A N 1
ATOM 749 C CA . PRO A 1 95 ? 11.134 -11.593 -1.507 1.00 96.19 95 PRO A CA 1
ATOM 750 C C . PRO A 1 95 ? 12.293 -12.455 -2.022 1.00 96.19 95 PRO A C 1
ATOM 752 O O . PRO A 1 95 ? 12.206 -13.086 -3.075 1.00 96.19 95 PRO A O 1
ATOM 755 N N . THR A 1 96 ? 13.387 -12.503 -1.269 1.00 95.56 96 THR A N 1
ATOM 756 C CA . THR A 1 96 ? 14.565 -13.299 -1.616 1.00 95.56 96 THR A CA 1
ATOM 757 C C . THR A 1 96 ? 15.189 -13.943 -0.382 1.00 95.56 96 THR A C 1
ATOM 759 O O . THR A 1 96 ? 15.062 -13.423 0.724 1.00 95.56 96 THR A O 1
ATOM 762 N N . ASP A 1 97 ? 15.897 -15.052 -0.591 1.00 94.06 97 ASP A N 1
ATOM 763 C CA . ASP A 1 97 ? 16.708 -15.723 0.436 1.00 94.06 97 ASP A CA 1
ATOM 764 C C . ASP A 1 97 ? 18.187 -15.290 0.403 1.00 94.06 97 ASP A C 1
ATOM 766 O O . ASP A 1 97 ? 19.007 -15.816 1.157 1.00 94.06 97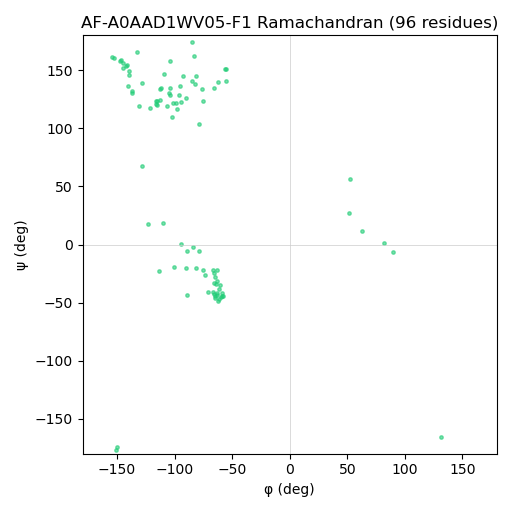 ASP A O 1
ATOM 770 N N . LYS A 1 98 ? 18.543 -14.378 -0.512 1.00 83.19 98 LYS A N 1
ATOM 771 C CA . LYS A 1 98 ? 19.896 -13.817 -0.634 1.00 83.19 98 LYS A CA 1
ATOM 772 C C . LYS A 1 98 ? 20.238 -12.863 0.505 1.00 83.19 98 LYS A C 1
ATOM 774 O O . LYS A 1 98 ? 19.310 -12.220 1.049 1.00 83.19 98 LYS A O 1
#

pLDDT: mean 96.75, std 1.78, range [83.19, 98.44]

Nearest PDB structures (foldseek):
  8qmy-assembly1_A  TM=8.890E-01  e=2.175E-05  synthetic construct
  8qnb-assembly1_A  TM=8.895E-01  e=2.740E-05  synthetic construct
  8qmy-assembly2_B  TM=8.960E-01  e=3.258E-05  synthetic construct
  7sml-assembly1_A  TM=8.903E-01  e=5.171E-05  Myrciaria dubia
  8qnc-assembly1_A  TM=8.902E-01  e=4.607E-05  synthetic construct

Organism: Pelobates cultripes (NCBI:txid61616)